Protein AF-A0A7V8YMU7-F1 (afdb_monomer)

Sequence (114 aa):
MGRRVEELTVSSEPAGTVHLAQHERFDDVDSSSGILPGEVWGTVDGVDDSSDPVVAVALNGTIAATTRIAGRTDGVQLTALPPERLWHDGRNDVVVFLLRETAGGVELSPLSPT

Mean predicted aligned error: 4.19 Å

Nearest PDB structures (foldseek):
  7bk6-assembly1_AAA  TM=4.149E-01  e=3.238E-01  Pseudomonas [fluorescens] SBW25
  8cml-assembly1_E  TM=3.822E-01  e=3.238E-01  Homo sapiens
  3kls-assembly2_B  TM=3.649E-01  e=2.030E+00  Homo sapiens
  3kls-assembly1_A  TM=3.648E-01  e=1.920E+00  Homo sapiens
  8vui-assembly1_D  TM=3.994E-01  e=1.718E+00  Homo sapiens

Foldseek 3Di:
DFDFLVVAAEDPAAQWAWEWPPLVLQQADDVVVVDHPQK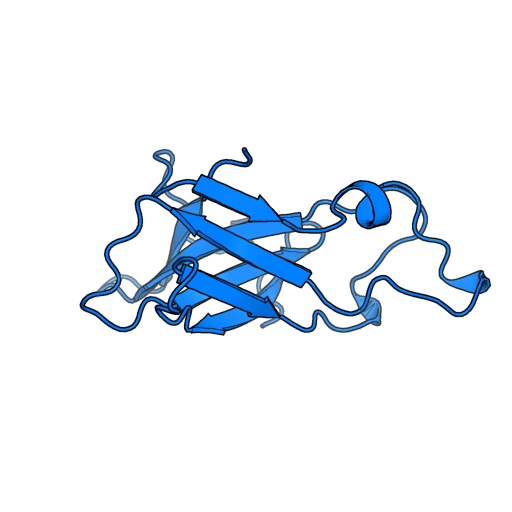TKTATPNHDPPPQWKKFKDKQRTRQFIDGFDQDPVHTMDMTGGDPVSRDGGHIDIWMWTWDQDPVGIYTHTHHYD

Radius of gyration: 13.87 Å; Cα contacts (8 Å, |Δi|>4): 268; chains: 1; bounding box: 34×26×37 Å

Structure (mmCIF, N/CA/C/O backbone):
data_AF-A0A7V8YMU7-F1
#
_entry.id   AF-A0A7V8YMU7-F1
#
loop_
_atom_site.group_PDB
_atom_site.id
_atom_site.type_symbol
_atom_site.label_atom_id
_atom_site.label_alt_id
_atom_site.label_comp_id
_atom_site.label_asym_id
_atom_site.label_entity_id
_atom_site.label_seq_id
_atom_site.pdbx_PDB_ins_code
_atom_site.Cartn_x
_atom_site.Cartn_y
_atom_site.Cartn_z
_atom_site.occupancy
_atom_site.B_iso_or_equiv
_atom_site.auth_seq_id
_atom_site.auth_comp_id
_atom_site.auth_asym_id
_atom_site.auth_atom_id
_atom_site.pdbx_PDB_model_num
ATOM 1 N N . MET A 1 1 ? 0.473 -13.050 2.673 1.00 73.44 1 MET A N 1
ATOM 2 C CA . MET A 1 1 ? 1.034 -12.576 1.386 1.00 73.44 1 MET A CA 1
ATOM 3 C C . MET A 1 1 ? 0.504 -13.426 0.244 1.00 73.44 1 MET A C 1
ATOM 5 O O . MET A 1 1 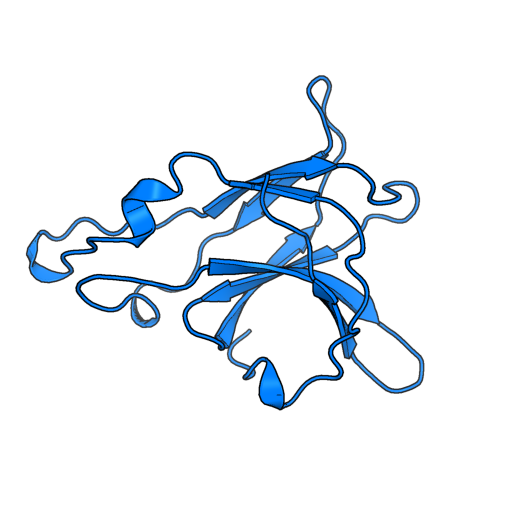? 0.224 -14.597 0.469 1.00 73.44 1 MET A O 1
ATOM 9 N N . GLY A 1 2 ? 0.377 -12.857 -0.954 1.00 83.88 2 GLY A N 1
ATOM 10 C CA . GLY A 1 2 ? -0.016 -13.564 -2.178 1.00 83.88 2 GLY A CA 1
ATOM 11 C C . GLY A 1 2 ? -1.520 -13.639 -2.458 1.00 83.88 2 GLY A C 1
ATOM 12 O O . GLY A 1 2 ? -1.894 -14.192 -3.484 1.00 83.88 2 GLY A O 1
ATOM 13 N N . ARG A 1 3 ? -2.369 -13.085 -1.582 1.00 89.94 3 ARG A N 1
ATOM 14 C CA . ARG A 1 3 ? -3.818 -12.957 -1.818 1.00 89.94 3 ARG A CA 1
ATOM 15 C C . ARG A 1 3 ? -4.104 -11.790 -2.756 1.00 89.94 3 ARG A C 1
ATOM 17 O O . ARG A 1 3 ? -3.410 -10.771 -2.677 1.00 89.94 3 ARG A O 1
ATOM 24 N N . ARG A 1 4 ? -5.121 -11.925 -3.607 1.00 94.88 4 ARG A N 1
ATOM 25 C CA . ARG A 1 4 ? -5.600 -10.809 -4.431 1.00 94.88 4 ARG A CA 1
ATOM 26 C C . ARG A 1 4 ? -6.398 -9.843 -3.561 1.00 94.88 4 ARG A C 1
ATOM 28 O O . ARG A 1 4 ? -7.110 -10.267 -2.656 1.00 94.88 4 ARG A O 1
ATOM 35 N N . VAL A 1 5 ? -6.283 -8.546 -3.835 1.00 94.38 5 VAL A N 1
ATOM 36 C CA . VAL A 1 5 ? -7.074 -7.516 -3.139 1.00 94.38 5 VAL A CA 1
ATOM 37 C C . VAL A 1 5 ? -8.574 -7.757 -3.345 1.00 94.38 5 VAL A C 1
ATOM 39 O O . VAL A 1 5 ? -9.342 -7.619 -2.403 1.00 94.38 5 VAL A O 1
ATOM 42 N N . GLU A 1 6 ? -8.981 -8.207 -4.534 1.00 94.88 6 GLU A N 1
ATOM 43 C CA . GLU A 1 6 ? -10.384 -8.493 -4.881 1.00 94.88 6 GLU A CA 1
ATOM 44 C C . GLU A 1 6 ? -11.006 -9.678 -4.114 1.00 94.88 6 GLU A C 1
ATOM 46 O O . GLU A 1 6 ? -12.224 -9.824 -4.080 1.00 94.88 6 GLU A O 1
ATOM 51 N N . GLU A 1 7 ? -10.184 -10.520 -3.479 1.00 93.06 7 GLU A N 1
ATOM 52 C CA . GLU A 1 7 ? -10.635 -11.631 -2.626 1.00 93.06 7 GLU A CA 1
ATOM 53 C C . GLU A 1 7 ? -10.887 -11.191 -1.172 1.00 93.06 7 GLU A C 1
ATOM 55 O O . GLU A 1 7 ? -11.256 -12.009 -0.326 1.00 93.06 7 GLU A O 1
ATOM 60 N N . LEU A 1 8 ? -10.617 -9.925 -0.849 1.00 94.12 8 LEU A N 1
ATOM 61 C CA . LEU A 1 8 ? -10.705 -9.363 0.494 1.00 94.12 8 LEU A CA 1
ATOM 62 C C . LEU A 1 8 ? -11.818 -8.318 0.562 1.00 94.12 8 LEU A C 1
ATOM 64 O O . LEU A 1 8 ? -12.168 -7.684 -0.432 1.00 94.12 8 LEU A O 1
ATOM 68 N N . THR A 1 9 ? -12.356 -8.104 1.761 1.00 95.88 9 THR A N 1
ATOM 69 C CA . THR A 1 9 ? -13.290 -7.001 1.997 1.00 95.88 9 THR A CA 1
ATOM 70 C C . THR A 1 9 ? -12.513 -5.691 1.958 1.00 95.88 9 THR A C 1
ATOM 72 O O . THR A 1 9 ? -11.620 -5.485 2.779 1.00 95.88 9 THR A O 1
ATOM 75 N N . VAL A 1 10 ? -12.851 -4.810 1.016 1.00 95.69 10 VAL A N 1
ATOM 76 C CA . VAL A 1 10 ? -12.233 -3.487 0.874 1.00 95.69 10 VAL A CA 1
ATOM 77 C C . VAL A 1 10 ? -13.255 -2.409 1.237 1.00 95.69 10 VAL A C 1
ATOM 79 O O . VAL A 1 10 ? -14.333 -2.354 0.646 1.00 95.69 10 VAL A O 1
ATOM 82 N N . SER A 1 11 ? -12.920 -1.560 2.208 1.00 93.94 11 SER A N 1
ATOM 83 C CA . SER A 1 11 ? -13.702 -0.370 2.558 1.00 93.94 11 SER A CA 1
ATOM 84 C C . SER A 1 11 ? -13.618 0.674 1.442 1.00 93.94 11 SER A C 1
ATOM 86 O O . SER A 1 11 ? -12.559 0.865 0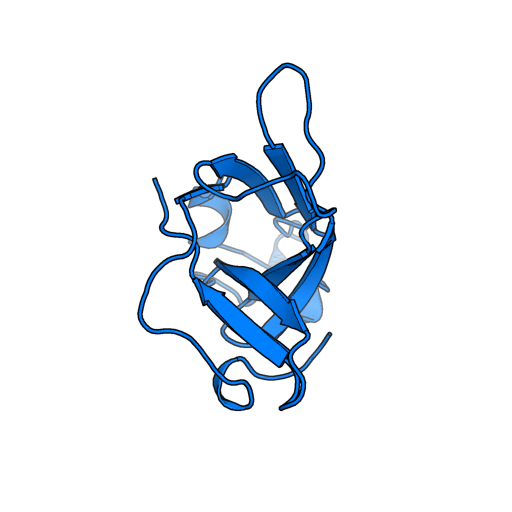.843 1.00 93.94 11 SER A O 1
ATOM 88 N N . SER A 1 12 ? -14.719 1.386 1.190 1.00 91.06 12 SER A N 1
ATOM 89 C CA . SER A 1 12 ? -14.734 2.543 0.286 1.00 91.06 12 SER A CA 1
ATOM 90 C C . SER A 1 12 ? -14.092 3.785 0.903 1.00 91.06 12 SER A C 1
ATOM 92 O O . SER A 1 12 ? -13.624 4.654 0.173 1.00 91.06 12 SER A O 1
ATOM 94 N N . GLU A 1 13 ? -14.075 3.871 2.234 1.00 92.06 13 GLU A N 1
ATOM 95 C CA . GLU A 1 13 ? -13.570 5.034 2.955 1.00 92.06 13 GLU A CA 1
ATOM 96 C C . GLU A 1 13 ? -12.078 4.874 3.262 1.00 92.06 13 GLU A C 1
ATOM 98 O O . GLU A 1 13 ? -11.679 3.840 3.824 1.00 92.06 13 GLU A O 1
ATOM 103 N N . PRO A 1 14 ? -11.248 5.881 2.936 1.00 93.56 14 PRO A N 1
ATOM 104 C CA . PRO A 1 14 ? -9.842 5.845 3.279 1.00 93.56 14 PRO A CA 1
ATOM 105 C C . PRO A 1 14 ? -9.641 5.960 4.791 1.00 93.56 14 PRO A C 1
ATOM 107 O O . PRO A 1 14 ? -10.280 6.765 5.466 1.00 93.56 14 PRO A O 1
ATOM 110 N N . ALA A 1 15 ? -8.716 5.167 5.326 1.00 93.56 15 ALA A N 1
ATOM 111 C CA . ALA A 1 15 ? -8.386 5.170 6.752 1.00 93.56 15 ALA A CA 1
ATOM 112 C C . ALA A 1 15 ? -7.359 6.243 7.147 1.00 93.56 15 ALA A C 1
ATOM 114 O O . ALA A 1 15 ? -7.073 6.398 8.329 1.00 93.56 15 ALA A O 1
ATOM 115 N N . GLY A 1 16 ? -6.787 6.944 6.170 1.00 93.69 16 GLY A N 1
ATOM 116 C CA . GLY A 1 16 ? -5.735 7.934 6.361 1.00 93.69 16 GLY A CA 1
ATOM 117 C C . GLY A 1 16 ? -5.051 8.260 5.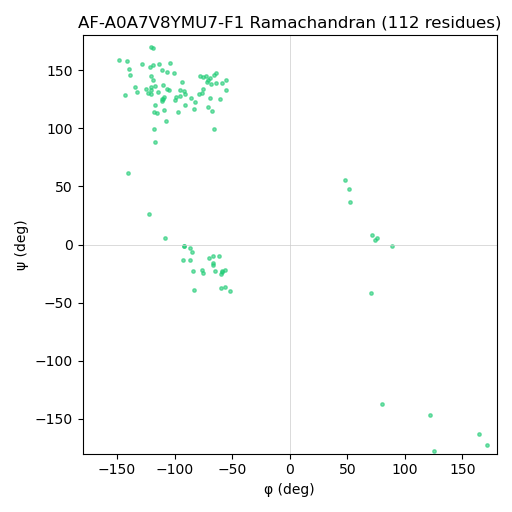040 1.00 93.69 16 GLY A C 1
ATOM 118 O O . GLY A 1 16 ? -5.569 7.940 3.962 1.00 93.69 16 GLY A O 1
ATOM 119 N N . THR A 1 17 ? -3.874 8.867 5.130 1.00 95.19 17 THR A N 1
ATOM 120 C CA . THR A 1 17 ? -3.028 9.194 3.982 1.00 95.19 17 THR A CA 1
ATOM 121 C C . THR A 1 17 ? -1.685 8.489 4.056 1.00 95.19 17 THR A C 1
ATOM 123 O O . THR A 1 17 ? -1.207 8.146 5.136 1.00 95.19 17 THR A O 1
ATOM 126 N N . VAL A 1 18 ? -1.071 8.268 2.899 1.00 95.38 18 VAL A N 1
ATOM 127 C CA . VAL A 1 18 ? 0.260 7.684 2.771 1.00 95.38 18 VAL A CA 1
ATOM 128 C C . VAL A 1 18 ? 1.099 8.507 1.805 1.00 95.38 18 VAL A C 1
ATOM 130 O O . VAL A 1 18 ? 0.678 8.791 0.687 1.00 95.38 18 VAL A O 1
ATOM 133 N N . HIS A 1 19 ? 2.314 8.837 2.226 1.00 95.44 19 HIS A N 1
ATOM 134 C CA . HIS A 1 19 ? 3.336 9.401 1.361 1.00 95.44 19 HIS A CA 1
ATOM 135 C C . HIS A 1 19 ? 4.401 8.338 1.105 1.00 95.44 19 HIS A C 1
ATOM 137 O O . HIS A 1 19 ? 5.189 8.014 1.995 1.00 95.44 19 HIS A O 1
ATOM 143 N N . LEU A 1 20 ? 4.416 7.775 -0.104 1.00 95.50 20 LEU A N 1
ATOM 144 C CA . LEU A 1 20 ? 5.448 6.826 -0.515 1.00 95.50 20 LEU A CA 1
ATOM 145 C C . LEU A 1 20 ? 6.657 7.577 -1.060 1.00 95.50 20 LEU A C 1
ATOM 147 O O . LEU A 1 20 ? 6.551 8.388 -1.984 1.00 95.50 20 LEU A O 1
ATOM 151 N N . ALA A 1 21 ? 7.819 7.273 -0.498 1.00 94.38 21 ALA A N 1
ATOM 152 C CA . ALA A 1 21 ? 9.060 7.856 -0.952 1.00 94.38 21 ALA A CA 1
ATOM 153 C C . ALA A 1 21 ? 9.464 7.273 -2.310 1.00 94.38 21 ALA A C 1
ATOM 155 O O . ALA A 1 21 ? 9.364 6.068 -2.538 1.00 94.38 21 ALA A O 1
ATOM 156 N N . GLN A 1 22 ? 9.967 8.142 -3.189 1.00 92.25 22 GLN A N 1
ATOM 157 C CA . GLN A 1 22 ? 10.421 7.785 -4.537 1.00 92.25 22 GLN A CA 1
ATOM 158 C C . GLN A 1 22 ? 9.374 7.011 -5.362 1.00 92.25 22 GLN A C 1
ATOM 160 O O . GLN A 1 22 ? 9.725 6.089 -6.104 1.00 92.25 22 GLN A O 1
ATOM 165 N N . HIS A 1 23 ? 8.084 7.338 -5.215 1.00 92.62 23 HIS A N 1
ATOM 166 C CA . HIS A 1 23 ? 6.997 6.613 -5.880 1.00 92.62 23 HIS A CA 1
ATOM 167 C C . HIS A 1 23 ? 7.109 6.625 -7.413 1.00 92.62 23 HIS A C 1
ATOM 169 O O . HIS A 1 23 ? 6.660 5.688 -8.067 1.00 92.62 23 HIS A O 1
ATOM 175 N N . GLU A 1 24 ? 7.778 7.627 -7.988 1.00 92.88 24 GLU A N 1
ATOM 176 C CA . GLU A 1 24 ? 8.078 7.720 -9.418 1.00 92.88 24 GLU A CA 1
ATOM 177 C C . GLU A 1 24 ? 8.901 6.531 -9.943 1.00 92.88 24 GLU A C 1
ATOM 179 O O . GLU A 1 24 ? 8.847 6.201 -11.126 1.00 92.88 24 GLU A O 1
ATOM 184 N N . ARG A 1 25 ? 9.638 5.830 -9.069 1.00 92.38 25 ARG A N 1
ATOM 185 C CA . ARG A 1 25 ? 10.409 4.633 -9.442 1.00 92.38 25 ARG A CA 1
ATOM 186 C C . ARG A 1 25 ? 9.527 3.429 -9.768 1.00 92.38 25 ARG A C 1
ATOM 188 O O . ARG A 1 25 ? 10.042 2.432 -10.268 1.00 92.38 25 ARG A O 1
ATOM 195 N N . PHE A 1 26 ? 8.231 3.489 -9.468 1.00 94.38 26 PHE A N 1
ATOM 196 C CA . PHE A 1 26 ? 7.285 2.417 -9.769 1.00 94.38 26 PHE A CA 1
ATOM 197 C C . PHE A 1 26 ? 6.699 2.528 -11.185 1.00 94.38 26 PHE A C 1
ATOM 199 O O . PHE A 1 26 ? 6.114 1.559 -11.666 1.00 94.38 26 PHE A O 1
ATOM 206 N N . ASP A 1 27 ? 6.868 3.668 -11.865 1.00 94.62 27 ASP A N 1
ATOM 207 C CA . ASP A 1 27 ? 6.239 3.937 -13.164 1.00 94.62 27 ASP A CA 1
ATOM 208 C C . ASP A 1 27 ? 7.010 3.371 -14.371 1.00 94.62 27 ASP A C 1
ATOM 210 O O . ASP A 1 27 ? 6.402 3.138 -15.417 1.00 94.62 27 ASP A O 1
ATOM 214 N N . ASP A 1 28 ? 8.318 3.136 -14.234 1.00 93.88 28 ASP A N 1
ATOM 215 C CA . ASP A 1 28 ? 9.198 2.688 -15.324 1.00 93.88 28 ASP A CA 1
ATOM 216 C C . ASP A 1 28 ? 10.217 1.647 -14.833 1.00 93.88 28 ASP A C 1
ATOM 218 O O . ASP A 1 28 ? 11.429 1.865 -14.804 1.00 93.88 28 ASP A O 1
ATOM 222 N N . VAL A 1 29 ? 9.708 0.514 -14.348 1.00 94.56 29 VAL A N 1
ATOM 223 C CA . VAL A 1 29 ? 10.552 -0.592 -13.886 1.00 94.56 29 VAL A CA 1
ATOM 224 C C . VAL A 1 29 ? 11.117 -1.347 -15.088 1.00 94.56 29 VAL A C 1
ATOM 226 O O . VAL A 1 29 ? 10.373 -1.765 -15.966 1.00 94.56 29 VAL A O 1
ATOM 229 N N . ASP A 1 30 ? 12.428 -1.578 -15.106 1.00 91.38 30 ASP A N 1
ATOM 230 C CA . ASP A 1 30 ? 13.097 -2.422 -16.100 1.00 91.38 30 ASP A CA 1
ATOM 231 C C . ASP A 1 30 ? 13.753 -3.612 -15.394 1.00 91.38 30 ASP A C 1
ATOM 233 O O . ASP A 1 30 ? 14.846 -3.498 -14.832 1.00 91.38 30 ASP A O 1
ATOM 237 N N . SER A 1 31 ? 13.097 -4.773 -15.424 1.00 85.69 31 SER A N 1
ATOM 238 C CA . SER A 1 31 ? 13.629 -5.996 -14.818 1.00 85.69 31 SER A CA 1
ATOM 239 C C . SER A 1 31 ? 14.906 -6.502 -15.501 1.00 85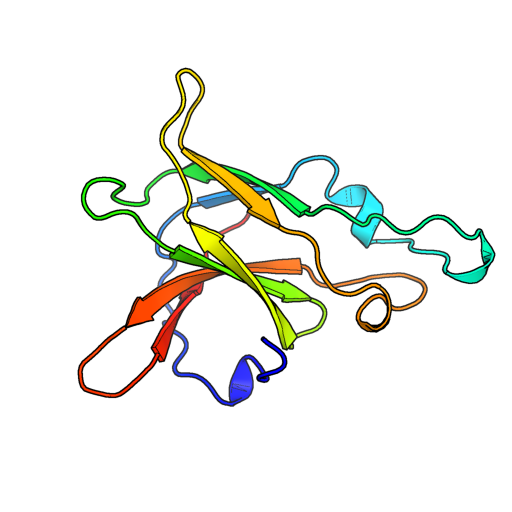.69 31 SER A C 1
ATOM 241 O O . SER A 1 31 ? 15.710 -7.188 -14.863 1.00 85.69 31 SER A O 1
ATOM 243 N N . SER A 1 32 ? 15.152 -6.128 -16.763 1.00 87.56 32 SER A N 1
ATOM 244 C CA . SER A 1 32 ? 16.360 -6.506 -17.505 1.00 87.56 32 SER A CA 1
ATOM 245 C C . SER A 1 32 ? 17.599 -5.713 -17.078 1.00 87.56 32 SER A C 1
ATOM 247 O O . SER A 1 32 ? 18.721 -6.203 -17.222 1.00 87.56 32 SER A O 1
ATOM 249 N N . SER A 1 33 ? 17.406 -4.537 -16.469 1.00 86.38 33 SER A N 1
ATOM 250 C CA . SER A 1 33 ? 18.482 -3.726 -15.884 1.00 86.38 33 SER A CA 1
ATOM 251 C C . SER A 1 33 ? 19.141 -4.381 -14.661 1.00 86.38 33 SER A C 1
ATOM 253 O O . SER A 1 33 ? 20.238 -3.988 -14.257 1.00 86.38 33 SER A O 1
ATOM 255 N N . GLY A 1 34 ? 18.475 -5.374 -14.056 1.00 80.38 34 GLY A N 1
ATOM 256 C CA . GLY A 1 34 ? 18.898 -6.017 -12.812 1.00 80.38 34 GLY A CA 1
ATOM 257 C C . GLY A 1 34 ? 18.644 -5.179 -11.554 1.00 80.38 34 GLY A C 1
ATOM 258 O O . GLY A 1 34 ? 19.060 -5.583 -10.469 1.00 80.38 34 GLY A O 1
ATOM 259 N N . ILE A 1 35 ? 17.975 -4.026 -11.676 1.00 82.38 35 ILE A N 1
ATOM 260 C CA . ILE A 1 35 ? 17.640 -3.134 -10.563 1.00 82.38 35 ILE A CA 1
ATOM 261 C C . ILE A 1 35 ? 16.118 -3.033 -10.455 1.00 82.38 35 ILE A C 1
ATOM 263 O O . ILE A 1 35 ? 15.456 -2.456 -11.311 1.00 82.38 35 ILE A O 1
ATOM 267 N N . LEU A 1 36 ? 15.568 -3.549 -9.359 1.00 88.25 36 LEU A N 1
ATOM 268 C CA . LEU A 1 36 ? 14.163 -3.366 -8.991 1.00 88.25 36 LEU A CA 1
ATOM 269 C C . LEU A 1 36 ? 14.049 -2.338 -7.855 1.00 88.25 36 LEU A C 1
ATOM 271 O O . LEU A 1 36 ? 15.009 -2.175 -7.095 1.00 88.25 36 LEU A O 1
ATOM 275 N N . PRO A 1 37 ? 12.897 -1.658 -7.686 1.00 87.31 37 PRO A N 1
ATOM 276 C CA . PRO A 1 37 ? 12.702 -0.735 -6.568 1.00 87.31 37 PRO A CA 1
ATOM 277 C C . PRO A 1 37 ? 12.934 -1.408 -5.209 1.00 87.31 37 PRO A C 1
ATOM 279 O O . PRO A 1 37 ? 13.550 -0.799 -4.339 1.00 87.31 37 PRO A O 1
ATOM 282 N N . GLY A 1 38 ? 12.532 -2.682 -5.071 1.00 83.81 38 GLY A N 1
ATOM 283 C CA . GLY A 1 38 ? 12.906 -3.605 -3.986 1.00 83.81 38 GLY A CA 1
ATOM 284 C C . GLY A 1 38 ? 12.297 -3.295 -2.614 1.00 83.81 38 GLY A C 1
ATOM 285 O O . GLY A 1 38 ? 11.822 -4.199 -1.932 1.00 83.81 38 GLY A O 1
ATOM 286 N N . GLU A 1 39 ? 12.252 -2.022 -2.240 1.00 92.56 39 GLU A N 1
ATOM 287 C CA . GLU A 1 39 ? 11.740 -1.498 -0.982 1.00 92.56 39 GLU A CA 1
ATOM 288 C C . GLU A 1 39 ? 10.628 -0.479 -1.245 1.00 92.56 39 GLU A C 1
ATOM 290 O O . GLU A 1 39 ? 10.779 0.448 -2.038 1.00 92.56 39 GLU A O 1
ATOM 295 N N . VAL A 1 40 ? 9.504 -0.655 -0.554 1.00 95.06 40 VAL A N 1
ATOM 296 C CA . VAL A 1 40 ? 8.412 0.317 -0.483 1.00 95.06 40 VAL A CA 1
ATOM 297 C C . VAL A 1 40 ? 8.428 0.898 0.919 1.00 95.06 40 VAL A C 1
ATOM 299 O O . VAL A 1 40 ? 8.212 0.178 1.895 1.00 95.06 40 VAL A O 1
ATOM 302 N N . TRP A 1 41 ? 8.687 2.194 1.028 1.00 95.06 41 TRP A N 1
ATOM 303 C CA . TRP A 1 41 ? 8.763 2.883 2.308 1.00 95.06 41 TRP A CA 1
ATOM 304 C C . TRP A 1 41 ? 8.135 4.268 2.223 1.00 95.06 41 TRP A C 1
ATOM 306 O O . TRP A 1 41 ? 7.972 4.835 1.140 1.00 95.06 41 TRP A O 1
ATOM 316 N N . GLY A 1 42 ? 7.741 4.797 3.374 1.00 94.25 42 GLY A N 1
ATOM 317 C CA . GLY A 1 42 ? 7.028 6.062 3.427 1.00 94.25 42 GLY A CA 1
ATOM 318 C C . GLY A 1 42 ? 6.488 6.394 4.807 1.00 94.25 42 GLY A C 1
ATOM 319 O O . GLY A 1 42 ? 6.754 5.687 5.785 1.00 94.25 42 GLY A O 1
ATOM 320 N N . THR A 1 43 ? 5.704 7.463 4.862 1.00 94.06 43 THR A N 1
ATOM 321 C CA . THR A 1 43 ? 5.000 7.912 6.066 1.00 94.06 43 THR A CA 1
ATOM 322 C C . THR A 1 43 ? 3.497 7.722 5.919 1.00 94.06 43 THR A C 1
ATOM 324 O O . THR A 1 43 ? 2.950 7.758 4.816 1.00 94.06 43 THR A O 1
ATOM 327 N N . VAL A 1 44 ? 2.832 7.494 7.045 1.00 93.00 44 VAL A N 1
ATOM 328 C CA . VAL A 1 44 ? 1.383 7.354 7.167 1.00 93.00 44 VAL A CA 1
ATOM 329 C C . VAL A 1 44 ? 0.879 8.424 8.120 1.00 93.00 44 VAL A C 1
ATOM 331 O O . VAL A 1 44 ? 1.440 8.601 9.198 1.00 93.00 44 VAL A O 1
ATOM 334 N N . ASP A 1 45 ? -0.212 9.085 7.749 1.00 91.56 45 ASP A N 1
ATOM 335 C CA . ASP A 1 45 ? -0.876 10.089 8.578 1.00 91.56 45 ASP A CA 1
ATOM 336 C C . ASP A 1 45 ? -2.372 9.776 8.713 1.00 91.56 45 ASP A C 1
ATOM 338 O O . ASP A 1 45 ? -2.975 9.102 7.873 1.00 91.56 45 ASP A O 1
ATOM 342 N N . GLY A 1 46 ? -2.991 10.265 9.790 1.00 88.56 46 GLY A N 1
ATOM 343 C CA . GLY A 1 46 ? -4.428 10.091 10.040 1.00 88.56 46 GLY A CA 1
ATOM 344 C C . GLY A 1 46 ? -4.850 8.684 10.482 1.00 88.56 46 GLY A C 1
ATOM 345 O O . GLY A 1 46 ? -6.040 8.449 10.667 1.00 88.56 46 GLY A O 1
ATOM 346 N N . VAL A 1 47 ? -3.895 7.772 10.688 1.00 87.56 47 VAL A N 1
ATOM 347 C CA . VAL A 1 47 ? -4.130 6.442 11.262 1.00 87.56 47 VAL A CA 1
ATOM 348 C C . VAL A 1 47 ? -3.861 6.480 12.764 1.00 87.56 47 VAL A C 1
ATOM 350 O O . VAL A 1 47 ? -2.835 6.994 13.199 1.00 87.56 47 VAL A O 1
ATOM 353 N N . ASP A 1 48 ? -4.777 5.912 13.547 1.00 80.38 48 ASP A N 1
ATOM 354 C CA . ASP A 1 48 ? -4.594 5.710 14.987 1.00 80.38 48 ASP A CA 1
ATOM 355 C C . ASP A 1 48 ? -3.492 4.665 15.239 1.00 80.38 48 ASP A C 1
ATOM 357 O O . ASP A 1 48 ? -3.634 3.499 14.861 1.00 80.38 48 ASP A O 1
ATOM 361 N N . ASP A 1 49 ? -2.384 5.093 15.849 1.00 72.00 49 ASP A N 1
ATOM 362 C CA . ASP A 1 49 ? -1.212 4.269 16.150 1.00 72.00 49 ASP A CA 1
ATOM 363 C C . ASP A 1 49 ? -1.253 3.614 17.538 1.00 72.00 49 ASP A C 1
ATOM 365 O O . ASP A 1 49 ? -0.383 2.805 17.864 1.00 72.00 49 ASP A O 1
ATOM 369 N N . SER A 1 50 ? -2.298 3.872 18.331 1.00 71.44 50 SER A N 1
ATOM 370 C CA . SER A 1 50 ? -2.428 3.359 19.701 1.00 71.44 50 SER A CA 1
ATOM 371 C C . SER A 1 50 ? -2.600 1.836 19.797 1.00 71.44 50 SER A C 1
ATOM 373 O O . SER A 1 50 ? -2.520 1.274 20.892 1.00 71.44 50 SER A O 1
ATOM 375 N N . SER A 1 51 ? -2.817 1.154 18.667 1.00 77.19 51 SER A N 1
ATOM 376 C CA . SER A 1 51 ? -3.119 -0.279 18.594 1.00 77.19 51 SER A CA 1
ATOM 377 C C . SER A 1 51 ? -2.135 -1.102 17.749 1.00 77.19 51 SER A C 1
ATOM 379 O O . SER A 1 51 ? -2.543 -2.123 17.195 1.00 77.19 51 SER A O 1
ATOM 381 N N . ASP A 1 52 ? -0.881 -0.665 17.592 1.00 83.50 52 ASP A N 1
ATOM 382 C CA . ASP A 1 52 ? 0.124 -1.311 16.722 1.00 83.50 52 ASP A CA 1
ATOM 383 C C . ASP A 1 52 ? -0.417 -1.643 15.307 1.00 83.50 52 ASP A C 1
ATOM 385 O O . ASP A 1 52 ? -0.402 -2.809 14.883 1.00 83.50 52 ASP A O 1
ATOM 389 N N . PRO A 1 53 ? -0.946 -0.647 14.568 1.00 90.31 53 PRO A N 1
ATOM 390 C CA . PRO A 1 53 ? -1.591 -0.879 13.280 1.00 90.31 53 PRO A CA 1
ATOM 391 C C . PRO A 1 53 ? -0.694 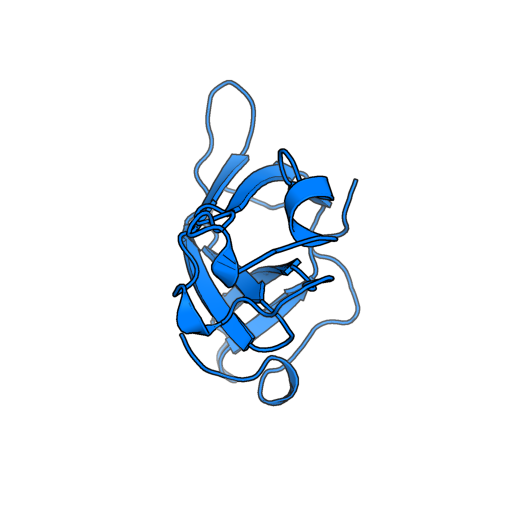-1.619 12.280 1.00 90.31 53 PRO A C 1
ATOM 393 O O . PRO A 1 53 ? 0.513 -1.389 12.160 1.00 90.31 53 PRO A O 1
ATOM 396 N N . VAL A 1 54 ? -1.321 -2.513 11.516 1.00 94.50 54 VAL A N 1
ATOM 397 C CA . VAL A 1 54 ? -0.692 -3.252 10.419 1.00 94.50 54 VAL A CA 1
ATOM 398 C C . VAL A 1 54 ? -1.168 -2.659 9.105 1.00 94.50 54 VAL A C 1
ATOM 400 O O . VAL A 1 54 ? -2.364 -2.468 8.900 1.00 94.50 54 VAL A O 1
ATOM 403 N N . VAL A 1 55 ? -0.241 -2.413 8.188 1.00 95.88 55 VAL A N 1
ATOM 404 C CA . VAL A 1 55 ? -0.558 -2.069 6.804 1.00 95.88 55 VAL A CA 1
ATOM 405 C C . VAL A 1 55 ? -0.254 -3.234 5.880 1.00 95.88 55 VAL A C 1
ATOM 407 O O . VAL A 1 55 ? 0.673 -4.014 6.111 1.00 95.88 55 VAL A O 1
ATOM 410 N N . ALA A 1 56 ? -1.034 -3.342 4.813 1.00 97.25 56 ALA A N 1
ATOM 411 C CA . ALA A 1 56 ? -0.797 -4.245 3.704 1.00 97.25 56 ALA A CA 1
ATOM 412 C C . ALA A 1 56 ? -0.380 -3.437 2.474 1.00 97.25 56 ALA A C 1
ATOM 414 O O . ALA A 1 56 ? -1.077 -2.509 2.072 1.00 97.25 56 ALA A O 1
ATOM 415 N N . VAL A 1 57 ? 0.748 -3.808 1.873 1.00 97.44 57 VAL A N 1
ATOM 416 C CA . VAL A 1 57 ? 1.225 -3.240 0.612 1.00 97.44 57 VAL A CA 1
ATOM 417 C C . VAL A 1 57 ? 0.799 -4.174 -0.509 1.00 97.44 57 VAL A C 1
ATOM 419 O O . VAL A 1 57 ? 1.240 -5.329 -0.581 1.00 97.44 57 VAL A O 1
ATOM 422 N N . ALA A 1 58 ? -0.081 -3.678 -1.369 1.00 97.69 58 ALA A N 1
ATOM 423 C CA . ALA A 1 58 ? -0.468 -4.336 -2.597 1.00 97.69 58 ALA A CA 1
ATOM 424 C C . ALA A 1 58 ? 0.419 -3.860 -3.746 1.00 97.69 58 ALA A C 1
ATOM 426 O O . ALA A 1 58 ? 0.597 -2.661 -3.937 1.00 97.69 58 ALA A O 1
ATOM 427 N N . LEU A 1 59 ? 0.936 -4.812 -4.515 1.00 97.00 59 LEU A N 1
ATOM 428 C CA . LEU A 1 59 ? 1.642 -4.577 -5.766 1.00 97.00 59 LEU A CA 1
ATOM 429 C C . LEU A 1 59 ? 0.836 -5.247 -6.878 1.00 97.00 59 LEU A C 1
ATOM 431 O O . LEU A 1 59 ? 0.576 -6.454 -6.808 1.00 97.00 59 LEU A O 1
ATOM 435 N N . ASN A 1 60 ? 0.389 -4.464 -7.861 1.00 96.44 60 ASN A N 1
ATOM 436 C CA . ASN A 1 60 ? -0.399 -4.937 -9.003 1.00 96.44 60 ASN A CA 1
ATOM 437 C C . ASN A 1 60 ? -1.620 -5.779 -8.562 1.00 96.44 60 ASN A C 1
ATOM 439 O O . ASN A 1 60 ? -1.842 -6.911 -9.009 1.00 96.44 60 ASN A O 1
ATOM 443 N N . GLY A 1 61 ? -2.370 -5.257 -7.582 1.00 96.50 61 GLY A N 1
ATOM 444 C CA . GLY A 1 61 ? -3.567 -5.895 -7.018 1.00 96.50 61 GLY A CA 1
ATOM 445 C C . GLY A 1 61 ? -3.313 -7.132 -6.142 1.00 96.50 61 GLY A C 1
ATOM 446 O O . GLY A 1 61 ? -4.262 -7.820 -5.764 1.00 96.50 61 GLY A O 1
ATOM 447 N N . THR A 1 62 ? -2.058 -7.445 -5.807 1.00 97.19 62 THR A N 1
ATOM 448 C CA . THR A 1 62 ? -1.691 -8.588 -4.952 1.00 97.19 62 THR A CA 1
ATOM 449 C C . THR A 1 62 ? -1.073 -8.102 -3.653 1.00 97.19 62 THR A C 1
ATOM 451 O O . THR A 1 62 ? -0.123 -7.330 -3.695 1.00 97.19 62 THR A O 1
ATOM 454 N N . ILE A 1 63 ? -1.530 -8.602 -2.500 1.00 97.25 63 ILE A N 1
ATOM 455 C CA . ILE A 1 63 ? -0.901 -8.296 -1.206 1.00 97.25 63 ILE A CA 1
ATOM 456 C C . ILE A 1 63 ? 0.508 -8.891 -1.173 1.00 97.25 63 ILE A C 1
ATOM 458 O O . ILE A 1 63 ? 0.694 -10.090 -0.931 1.00 97.25 63 ILE A O 1
ATOM 462 N N . ALA A 1 64 ? 1.499 -8.047 -1.434 1.00 96.19 64 ALA A N 1
ATOM 463 C CA . ALA A 1 64 ? 2.894 -8.423 -1.575 1.00 96.19 64 ALA A CA 1
ATOM 464 C C . ALA A 1 64 ? 3.582 -8.537 -0.215 1.00 96.19 64 ALA A C 1
ATOM 466 O O . ALA A 1 64 ? 4.359 -9.465 0.009 1.00 96.19 64 ALA A O 1
ATOM 467 N N . ALA A 1 65 ? 3.247 -7.623 0.695 1.00 95.75 65 ALA A N 1
ATOM 468 C CA . ALA A 1 65 ? 3.814 -7.539 2.029 1.00 95.75 65 ALA A CA 1
ATOM 469 C C . ALA A 1 65 ? 2.785 -6.987 3.030 1.00 95.75 65 ALA A C 1
ATOM 471 O O . ALA A 1 65 ? 1.831 -6.306 2.661 1.00 95.75 65 ALA A O 1
ATOM 472 N N . THR A 1 66 ? 3.000 -7.266 4.310 1.00 95.44 66 THR A N 1
ATOM 473 C CA . THR A 1 66 ? 2.291 -6.670 5.444 1.00 95.44 66 THR A CA 1
ATOM 474 C C . THR A 1 66 ? 3.333 -6.291 6.477 1.00 95.44 66 THR A C 1
ATOM 476 O O . THR A 1 66 ? 4.222 -7.096 6.760 1.00 95.44 66 THR A O 1
ATOM 479 N N . THR A 1 67 ? 3.223 -5.104 7.052 1.00 94.06 67 THR A N 1
ATOM 480 C CA . THR A 1 67 ? 4.145 -4.627 8.082 1.00 94.06 67 THR A CA 1
ATOM 481 C C . THR A 1 67 ? 3.377 -3.890 9.161 1.00 94.06 67 THR A C 1
ATOM 483 O O . THR A 1 67 ? 2.339 -3.293 8.889 1.00 94.06 67 THR A O 1
ATOM 486 N N . ARG A 1 68 ? 3.897 -3.908 10.387 1.00 92.50 68 ARG A N 1
ATOM 487 C CA . ARG A 1 68 ? 3.467 -2.936 11.392 1.00 92.50 68 ARG A CA 1
ATOM 488 C C . ARG A 1 68 ? 4.010 -1.573 11.002 1.00 92.50 68 ARG A C 1
ATOM 490 O O . ARG A 1 68 ? 5.144 -1.485 10.523 1.00 92.50 68 ARG A O 1
ATOM 497 N N . ILE A 1 69 ? 3.204 -0.546 11.208 1.00 89.12 69 ILE A N 1
ATOM 498 C CA . ILE A 1 69 ? 3.688 0.828 11.179 1.00 89.12 69 ILE A CA 1
ATOM 499 C C . ILE A 1 69 ? 4.030 1.232 12.609 1.00 89.12 69 ILE A C 1
ATOM 501 O O . ILE A 1 69 ? 3.353 0.831 13.553 1.00 89.12 69 ILE A O 1
ATOM 505 N N . ALA A 1 70 ? 5.133 1.950 12.775 1.00 77.81 70 ALA A N 1
ATOM 506 C CA . ALA A 1 70 ? 5.631 2.334 14.087 1.00 77.81 70 ALA A CA 1
ATOM 507 C C . ALA A 1 70 ? 5.792 3.848 14.143 1.00 77.81 70 ALA A C 1
ATOM 509 O O . ALA A 1 70 ? 6.367 4.446 13.228 1.00 77.81 70 ALA A O 1
ATOM 510 N N . GLY A 1 71 ? 5.308 4.449 15.230 1.00 71.38 71 GLY A N 1
ATOM 511 C CA . GLY A 1 71 ? 5.545 5.854 15.525 1.00 71.38 71 GLY A CA 1
ATOM 512 C C . GLY A 1 71 ? 7.042 6.123 15.671 1.00 71.38 71 GLY A C 1
ATOM 513 O O . G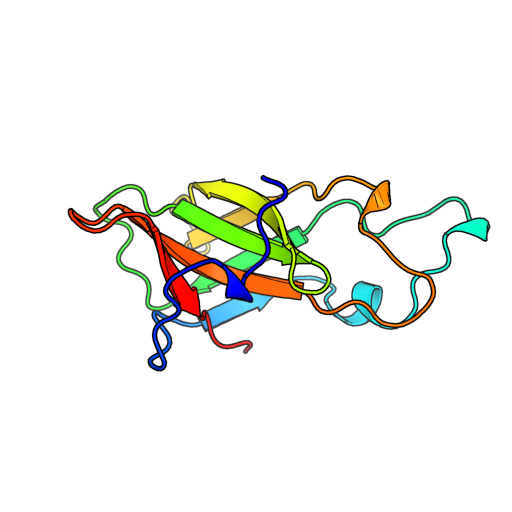LY A 1 71 ? 7.737 5.475 16.459 1.00 71.38 71 GLY A O 1
ATOM 514 N N . ARG A 1 72 ? 7.549 7.079 14.895 1.00 65.94 72 ARG A N 1
ATOM 515 C CA . ARG A 1 72 ? 8.885 7.657 15.036 1.00 65.94 72 ARG A CA 1
ATOM 516 C C . ARG A 1 72 ? 8.777 9.159 15.271 1.00 65.94 72 ARG A C 1
ATOM 518 O O . ARG A 1 72 ? 7.710 9.754 15.148 1.00 65.94 72 ARG A O 1
ATOM 525 N N . THR A 1 73 ? 9.899 9.777 15.630 1.00 59.78 73 THR A N 1
ATOM 526 C CA . THR A 1 73 ? 10.003 11.215 15.928 1.00 59.78 73 THR A CA 1
ATOM 527 C C . THR A 1 73 ? 9.518 12.112 14.777 1.00 59.78 73 THR A C 1
ATOM 529 O O . THR A 1 73 ? 9.172 13.265 15.004 1.00 59.78 73 THR A O 1
ATOM 532 N N . ASP A 1 74 ? 9.506 11.586 13.554 1.00 63.84 74 ASP A N 1
ATOM 533 C CA . ASP A 1 74 ? 9.155 12.230 12.289 1.00 63.84 74 ASP A CA 1
ATOM 534 C C . ASP A 1 74 ? 7.809 11.766 11.696 1.00 63.84 74 ASP A C 1
ATOM 536 O O . ASP A 1 74 ? 7.461 12.181 10.594 1.00 63.84 74 ASP A O 1
ATOM 540 N N . GLY A 1 75 ? 7.043 10.939 12.417 1.00 68.94 75 GLY A N 1
ATOM 541 C CA . GLY A 1 75 ? 5.744 10.419 11.979 1.00 68.94 75 GLY A CA 1
ATOM 542 C C . GLY A 1 75 ? 5.662 8.895 12.025 1.00 68.94 75 GLY A C 1
ATOM 543 O O . GLY A 1 75 ? 6.589 8.205 12.457 1.00 68.94 75 GLY A O 1
ATOM 544 N N . VAL A 1 76 ? 4.527 8.346 11.598 1.00 84.06 76 VAL A N 1
ATOM 545 C CA . VAL A 1 76 ? 4.317 6.897 11.550 1.00 84.06 76 VAL A CA 1
ATOM 546 C C . VAL A 1 76 ? 4.917 6.360 10.251 1.00 84.06 76 VAL A C 1
ATOM 548 O O . VAL A 1 76 ? 4.486 6.732 9.164 1.00 84.06 76 VAL A O 1
ATOM 551 N N . GLN A 1 77 ? 5.936 5.504 10.347 1.00 88.94 77 GLN A N 1
ATOM 552 C CA . GLN A 1 77 ? 6.657 4.995 9.174 1.00 88.94 77 GLN A CA 1
ATOM 553 C C . GLN A 1 77 ? 6.207 3.586 8.784 1.00 88.94 77 GLN A C 1
ATOM 555 O O . GLN A 1 77 ?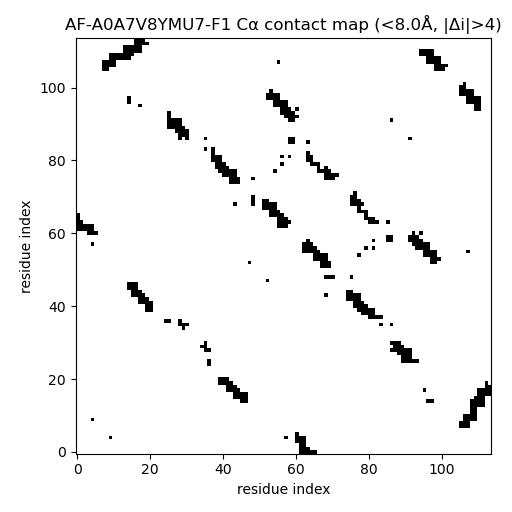 5.907 2.753 9.644 1.00 88.94 77 GLN A O 1
ATOM 560 N N . LEU A 1 78 ? 6.246 3.304 7.480 1.00 92.88 78 LEU A N 1
ATOM 561 C CA . LEU A 1 78 ? 6.101 1.962 6.923 1.00 92.88 78 LEU A CA 1
ATOM 562 C C . LEU A 1 78 ? 7.340 1.580 6.110 1.00 92.88 78 LEU A C 1
ATOM 564 O O . LEU A 1 78 ? 7.913 2.410 5.404 1.00 92.88 78 LEU A O 1
ATOM 568 N N . THR A 1 79 ? 7.698 0.299 6.159 1.00 94.06 79 THR A N 1
ATOM 569 C CA . THR A 1 79 ? 8.720 -0.299 5.295 1.00 94.06 79 THR A CA 1
ATOM 570 C C . THR A 1 79 ? 8.292 -1.709 4.919 1.00 94.06 79 THR A C 1
ATOM 572 O O . THR A 1 79 ? 7.960 -2.521 5.781 1.00 94.06 79 THR A O 1
ATOM 575 N N . ALA A 1 80 ? 8.306 -2.013 3.629 1.00 94.69 80 ALA A N 1
ATOM 576 C CA . ALA A 1 80 ? 7.926 -3.303 3.088 1.00 94.69 80 ALA A CA 1
ATOM 577 C C . ALA A 1 80 ? 8.881 -3.721 1.967 1.00 94.69 80 ALA A C 1
ATOM 579 O O . ALA A 1 80 ? 9.339 -2.893 1.186 1.00 94.69 80 ALA A O 1
ATOM 580 N N . LEU A 1 81 ? 9.128 -5.027 1.861 1.00 94.56 81 LEU A N 1
ATOM 581 C CA . LEU A 1 81 ? 9.940 -5.633 0.803 1.00 94.56 81 LEU A CA 1
ATOM 582 C C . LEU A 1 81 ? 9.055 -6.573 -0.034 1.00 94.56 81 LEU A C 1
ATOM 584 O O . LEU A 1 81 ? 8.919 -7.753 0.310 1.00 94.56 81 LEU A O 1
ATOM 588 N N . PRO A 1 82 ? 8.381 -6.070 -1.087 1.00 93.31 82 PRO A N 1
ATOM 589 C CA . PRO A 1 82 ? 7.636 -6.909 -2.019 1.00 93.31 82 PRO A CA 1
ATOM 590 C C . PRO A 1 82 ? 8.547 -7.956 -2.684 1.00 93.31 82 PRO A C 1
ATOM 592 O O . PRO A 1 82 ? 9.655 -7.619 -3.101 1.00 93.31 82 PRO A O 1
ATOM 595 N N . PRO A 1 83 ? 8.092 -9.211 -2.857 1.00 92.56 83 PRO A N 1
ATOM 596 C CA . PRO A 1 83 ? 8.824 -10.202 -3.638 1.00 92.56 83 PRO A CA 1
ATOM 597 C C . PRO A 1 83 ? 9.131 -9.711 -5.057 1.00 92.56 83 PRO A C 1
ATOM 599 O O . PRO A 1 83 ? 8.223 -9.272 -5.761 1.00 92.56 83 PRO A O 1
ATOM 602 N N . GLU A 1 84 ? 10.375 -9.884 -5.511 1.00 90.75 84 GLU A N 1
ATOM 603 C CA . GLU A 1 84 ? 10.853 -9.408 -6.821 1.00 90.75 84 GLU A CA 1
ATOM 604 C C . GLU A 1 84 ? 9.958 -9.842 -7.994 1.00 90.75 84 GLU A C 1
ATOM 606 O O . GLU A 1 84 ? 9.622 -9.051 -8.867 1.00 90.75 84 GLU A O 1
ATOM 611 N N . ARG A 1 85 ? 9.474 -11.088 -7.956 1.00 91.38 85 ARG A N 1
ATOM 612 C CA . ARG A 1 85 ? 8.585 -11.683 -8.970 1.00 91.38 85 ARG A CA 1
ATOM 613 C C . ARG A 1 85 ? 7.226 -10.987 -9.155 1.00 91.38 85 ARG A C 1
ATOM 615 O O . ARG A 1 85 ? 6.452 -11.421 -10.003 1.00 91.38 85 ARG A O 1
ATOM 622 N N . LEU A 1 86 ? 6.859 -10.053 -8.277 1.00 93.25 86 LEU A N 1
ATOM 623 C CA . LEU A 1 86 ? 5.603 -9.302 -8.373 1.00 93.25 86 LEU A CA 1
ATOM 624 C C . LEU A 1 86 ? 5.761 -7.981 -9.131 1.00 93.25 86 LEU A C 1
ATOM 626 O O . LEU A 1 86 ? 4.746 -7.398 -9.507 1.00 93.25 86 LEU A O 1
ATOM 630 N N . TRP A 1 87 ? 6.995 -7.533 -9.371 1.00 93.88 87 TRP A N 1
ATOM 631 C CA . TRP A 1 87 ? 7.260 -6.400 -10.248 1.00 93.88 87 TRP A CA 1
ATOM 632 C C . TRP A 1 87 ? 7.048 -6.800 -11.709 1.00 93.88 87 TRP A C 1
ATOM 634 O O . TRP A 1 87 ? 7.303 -7.938 -12.116 1.00 93.88 87 TRP A O 1
ATOM 644 N N . HIS A 1 88 ? 6.554 -5.855 -12.493 1.00 93.88 88 HIS A N 1
ATOM 645 C CA . HIS A 1 88 ? 6.373 -5.974 -13.934 1.00 93.88 88 HIS A CA 1
ATOM 646 C C . HIS A 1 88 ? 7.166 -4.879 -14.638 1.00 93.88 88 HIS A C 1
ATOM 648 O O . HIS A 1 88 ? 7.383 -3.820 -14.052 1.00 93.88 88 HIS A O 1
ATOM 654 N N . ASP A 1 89 ? 7.586 -5.128 -15.878 1.00 94.81 89 ASP A N 1
ATOM 655 C CA . ASP A 1 89 ? 8.234 -4.088 -16.676 1.00 94.81 89 ASP A CA 1
ATOM 656 C C . ASP A 1 89 ? 7.252 -2.940 -16.959 1.00 94.81 89 ASP A C 1
ATOM 658 O O . ASP A 1 89 ? 6.075 -3.166 -17.262 1.00 94.81 89 ASP A O 1
ATOM 662 N N . GLY A 1 90 ? 7.745 -1.708 -16.868 1.00 95.50 90 GLY A N 1
ATOM 663 C CA . GLY A 1 90 ? 6.959 -0.487 -16.958 1.00 95.50 90 GLY A CA 1
ATOM 664 C C . GLY A 1 90 ? 6.249 -0.142 -15.648 1.00 95.50 90 GLY A C 1
ATOM 665 O O . GLY A 1 90 ? 6.826 -0.213 -14.559 1.00 95.50 90 GLY A O 1
ATOM 666 N N . ARG A 1 91 ? 4.984 0.269 -15.765 1.00 96.56 91 ARG A N 1
ATOM 667 C CA . ARG A 1 91 ? 4.211 0.832 -14.655 1.00 96.56 91 ARG A CA 1
ATOM 668 C C . ARG A 1 91 ? 3.682 -0.240 -13.711 1.00 96.56 91 ARG A C 1
ATOM 670 O O . ARG A 1 91 ? 2.984 -1.161 -14.134 1.00 96.56 91 ARG A O 1
ATOM 677 N N . ASN A 1 92 ? 3.931 -0.041 -12.423 1.00 96.25 92 ASN A N 1
ATOM 678 C CA . ASN A 1 92 ? 3.435 -0.864 -11.332 1.00 96.25 92 ASN A CA 1
ATOM 679 C C . ASN A 1 92 ? 2.519 -0.051 -10.421 1.00 96.25 92 ASN A C 1
ATOM 681 O O . ASN A 1 92 ? 2.834 1.077 -10.047 1.00 96.25 92 ASN A O 1
ATOM 685 N N . ASP A 1 93 ? 1.397 -0.649 -10.036 1.00 96.19 93 ASP A N 1
ATOM 686 C CA . ASP A 1 93 ? 0.470 -0.042 -9.087 1.00 96.19 93 ASP A CA 1
ATOM 687 C C . ASP A 1 93 ? 0.824 -0.475 -7.663 1.00 96.19 93 ASP A C 1
ATOM 689 O O . ASP A 1 93 ? 0.832 -1.673 -7.354 1.00 96.19 93 ASP A O 1
ATOM 693 N N . VAL A 1 94 ? 1.131 0.501 -6.808 1.00 96.81 94 VAL A N 1
ATOM 694 C CA . VAL A 1 94 ? 1.444 0.290 -5.392 1.00 96.81 94 VAL A CA 1
ATOM 695 C C . VAL A 1 94 ? 0.373 0.965 -4.554 1.00 96.81 94 VAL A C 1
ATOM 697 O O . VAL A 1 94 ? 0.283 2.190 -4.507 1.00 96.81 94 VAL A O 1
ATOM 700 N N . VAL A 1 95 ? -0.416 0.154 -3.852 1.00 97.00 95 VAL A N 1
ATOM 701 C CA . VAL A 1 95 ? -1.497 0.632 -2.985 1.00 97.00 95 VAL A CA 1
ATOM 702 C C . VAL A 1 95 ? -1.246 0.157 -1.565 1.00 97.00 95 VAL A C 1
ATOM 704 O O . VAL A 1 95 ? -0.948 -1.016 -1.333 1.00 97.00 95 VAL A O 1
ATOM 707 N N . VAL A 1 96 ? -1.382 1.062 -0.601 1.00 97.38 96 VAL A N 1
ATOM 708 C CA . VAL A 1 96 ? -1.257 0.735 0.819 1.00 97.38 96 VAL A CA 1
ATOM 709 C C . VAL A 1 96 ? -2.634 0.740 1.462 1.00 97.38 96 VAL A C 1
ATOM 711 O O . VAL A 1 96 ? -3.426 1.659 1.269 1.00 97.38 96 VAL A O 1
ATOM 714 N N . PHE A 1 97 ? -2.906 -0.293 2.247 1.00 97.31 97 PHE A N 1
ATOM 715 C CA . PHE A 1 97 ? -4.133 -0.439 3.013 1.00 97.31 97 PHE A CA 1
ATOM 716 C C . PHE A 1 97 ? -3.810 -0.506 4.498 1.00 97.31 97 PHE A C 1
ATOM 718 O O . PHE A 1 97 ? -2.867 -1.192 4.887 1.00 97.31 97 PHE A O 1
ATOM 725 N N . LEU A 1 98 ? -4.637 0.114 5.335 1.00 95.69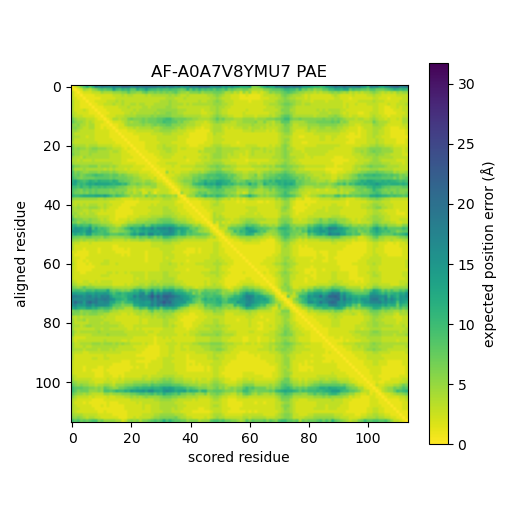 98 LEU A N 1
ATOM 726 C CA . LEU A 1 98 ? -4.755 -0.290 6.727 1.00 95.69 98 LEU A CA 1
ATOM 727 C C . LEU A 1 98 ? -5.434 -1.663 6.768 1.00 95.69 98 LEU A C 1
ATOM 729 O O . LEU A 1 98 ? -6.515 -1.846 6.204 1.00 95.69 98 LEU A O 1
ATOM 733 N N . LEU A 1 99 ? -4.793 -2.624 7.425 1.00 95.44 99 LEU A N 1
ATOM 734 C CA . LEU A 1 99 ? -5.301 -3.976 7.596 1.00 95.44 99 LEU A CA 1
ATOM 735 C C . LEU A 1 99 ? -5.927 -4.100 8.983 1.00 95.44 99 LEU A C 1
ATOM 737 O O . LEU A 1 99 ? -5.267 -3.868 9.996 1.00 95.44 99 LEU A O 1
ATOM 741 N N . ARG A 1 100 ? -7.195 -4.512 9.027 1.00 92.81 100 ARG A N 1
ATOM 742 C CA . ARG A 1 100 ? -7.903 -4.822 10.271 1.00 92.81 100 ARG A CA 1
ATOM 743 C C . ARG A 1 100 ? -8.367 -6.268 10.259 1.00 92.81 100 ARG A C 1
ATOM 745 O O . ARG A 1 100 ? -9.014 -6.725 9.318 1.00 92.81 100 ARG A O 1
ATOM 752 N N . GLU A 1 101 ? -8.052 -6.983 11.329 1.00 90.56 101 GLU A N 1
ATOM 753 C CA . GLU A 1 101 ? -8.674 -8.271 11.608 1.00 90.56 101 GLU A CA 1
ATOM 754 C C . GLU A 1 101 ? -10.018 -8.019 12.295 1.00 90.56 101 GLU A C 1
ATOM 756 O O . GLU A 1 101 ? -10.102 -7.348 13.323 1.00 90.56 101 GLU A O 1
ATOM 761 N N . THR A 1 102 ? -11.086 -8.537 11.703 1.00 86.94 102 THR A N 1
ATOM 762 C CA . THR A 1 102 ? -12.452 -8.450 12.217 1.00 86.94 102 THR A CA 1
ATOM 763 C C . THR A 1 102 ? -12.984 -9.856 12.484 1.00 86.94 102 THR A C 1
ATOM 765 O O . THR A 1 102 ? -12.418 -10.854 12.034 1.00 86.94 102 THR A O 1
ATOM 768 N N . ALA A 1 103 ? -14.128 -9.961 13.164 1.00 84.25 103 ALA A N 1
ATOM 769 C CA . ALA A 1 103 ? -14.795 -11.251 13.361 1.00 84.25 103 ALA A CA 1
ATOM 770 C C . ALA A 1 103 ? -15.170 -11.952 12.034 1.00 84.25 103 ALA A C 1
ATOM 772 O O . ALA A 1 103 ? -15.321 -13.171 12.011 1.00 84.25 103 ALA A O 1
ATOM 773 N N . GLY A 1 104 ? -15.315 -11.192 10.939 1.00 83.19 104 GLY A N 1
ATOM 774 C CA . GLY A 1 104 ? -15.642 -11.699 9.603 1.00 83.19 104 GLY A CA 1
ATOM 775 C C . GLY A 1 104 ? -14.429 -12.016 8.723 1.00 83.19 104 GLY A C 1
ATOM 776 O O . GLY A 1 104 ? -14.613 -12.464 7.593 1.00 83.19 104 GLY A O 1
ATOM 777 N N . GLY A 1 105 ? -13.203 -11.794 9.209 1.00 89.19 105 GLY A N 1
ATOM 778 C CA . GLY A 1 105 ? -11.970 -11.998 8.453 1.00 89.19 105 GLY A CA 1
ATOM 779 C C . GLY A 1 105 ? -11.129 -10.730 8.351 1.00 89.19 105 GLY A C 1
ATOM 780 O O . GLY A 1 105 ? -11.092 -9.916 9.268 1.00 89.19 105 GLY A O 1
ATOM 781 N N . VAL A 1 106 ? -10.425 -10.571 7.232 1.00 92.38 106 VAL A N 1
ATOM 782 C CA . VAL A 1 106 ? -9.543 -9.421 6.996 1.00 92.38 106 VAL A CA 1
ATOM 783 C C . VAL A 1 106 ? -10.293 -8.350 6.215 1.00 92.38 106 VAL A C 1
ATOM 785 O O . VAL A 1 106 ? -10.834 -8.634 5.146 1.00 92.38 106 VAL A O 1
ATOM 788 N N . GLU A 1 107 ? -10.269 -7.130 6.736 1.00 95.00 107 GLU A N 1
ATOM 789 C CA . GLU A 1 107 ? -10.741 -5.928 6.060 1.00 95.00 107 GLU A CA 1
ATOM 790 C C . GLU A 1 107 ? -9.551 -5.035 5.694 1.00 95.00 107 GLU A C 1
ATOM 792 O O . GLU A 1 107 ? -8.623 -4.845 6.488 1.00 95.00 107 GLU A O 1
ATOM 797 N N . LEU A 1 108 ? -9.583 -4.492 4.480 1.00 96.94 108 LEU A N 1
ATOM 798 C CA . LEU A 1 108 ? -8.620 -3.529 3.969 1.00 96.94 108 LEU A CA 1
ATOM 799 C C . LEU A 1 108 ? -9.291 -2.164 3.832 1.00 96.94 108 LEU A C 1
ATOM 801 O O . LEU A 1 108 ? -10.295 -2.030 3.140 1.00 96.94 108 LEU A O 1
ATOM 805 N N . SER A 1 109 ? -8.723 -1.133 4.445 1.00 96.50 109 SER A N 1
ATOM 806 C CA . SER A 1 109 ? -9.138 0.255 4.216 1.00 96.50 109 SER A CA 1
ATOM 807 C C . SER A 1 109 ? -8.025 0.998 3.481 1.00 96.50 109 SER A C 1
ATOM 809 O O . SER A 1 109 ? -6.891 0.967 3.960 1.00 96.50 109 SER A O 1
ATOM 811 N N . PRO A 1 110 ? -8.280 1.634 2.326 1.00 97.06 110 PRO A N 1
ATOM 812 C CA . PRO A 1 110 ? -7.219 2.275 1.554 1.00 97.06 110 PRO A CA 1
ATOM 813 C C . PRO A 1 110 ? -6.583 3.438 2.324 1.00 97.06 110 PRO A C 1
ATOM 815 O O . PRO A 1 110 ? -7.249 4.132 3.091 1.00 97.06 110 PRO A O 1
ATOM 818 N N . LEU A 1 111 ? -5.290 3.668 2.111 1.00 96.31 111 LEU A N 1
ATOM 819 C CA . LEU A 1 111 ? -4.634 4.922 2.468 1.00 96.31 111 LEU A CA 1
ATOM 820 C C . LEU A 1 111 ? -4.530 5.780 1.211 1.00 96.31 111 LEU A C 1
ATOM 822 O O . LEU A 1 111 ? -4.053 5.319 0.176 1.00 96.31 111 LEU A O 1
ATOM 826 N N . SER A 1 112 ? -5.006 7.020 1.295 1.00 96.38 112 SER A N 1
ATOM 827 C CA . SER A 1 112 ? -4.992 7.930 0.149 1.00 96.38 112 SER A CA 1
ATOM 828 C C . SER A 1 112 ? -3.574 8.451 -0.099 1.00 96.38 112 SER A C 1
ATOM 830 O O . SER A 1 112 ? -2.924 8.864 0.861 1.00 96.38 112 SER A O 1
ATOM 832 N N . PRO A 1 113 ? -3.081 8.466 -1.345 1.00 93.12 113 PRO A N 1
ATOM 833 C CA . PRO A 1 113 ? -1.794 9.080 -1.649 1.00 93.12 113 PRO A CA 1
ATOM 834 C C . PRO A 1 113 ? -1.846 10.598 -1.411 1.00 93.12 113 PRO A C 1
ATOM 836 O O . PRO A 1 113 ? -2.887 11.222 -1.643 1.00 93.12 113 PRO A O 1
ATOM 839 N N . THR A 1 114 ? -0.732 11.174 -0.958 1.00 87.62 114 THR A N 1
ATOM 840 C CA . THR A 1 114 ? -0.523 12.626 -0.791 1.00 87.62 114 THR A CA 1
ATOM 841 C C . THR A 1 114 ? 0.394 13.234 -1.836 1.00 87.62 114 THR A C 1
ATOM 843 O O . THR A 1 114 ? 1.349 12.553 -2.275 1.00 87.62 114 THR A O 1
#

Secondary structure (DSSP, 8-state):
---BGGGSEE-SS--EEEEETTGGGGSSB-GGGT-----EEEEEESS--TT--EEEEEETTEEEEEEE-EEETTEEEEEE---GGG--SB---EEEEEEEEETTEEEEEEEEE-

pLDDT: mean 90.74, std 7.66, range [59.78, 97.69]

Solvent-accessible surface area (backbone atoms only — not comparable to full-atom values): 6411 Å² total; per-residue (Å²): 113,76,49,50,52,89,82,42,52,69,51,92,58,61,55,29,35,32,42,58,61,71,57,74,58,36,52,65,30,45,71,89,76,75,58,68,77,61,62,51,40,32,43,47,45,78,60,76,66,92,72,66,39,35,34,33,38,22,40,68,58,24,29,44,29,71,34,64,41,47,83,48,101,91,46,30,36,42,65,39,63,46,57,74,90,65,66,52,71,32,65,50,52,77,48,48,21,45,47,41,85,51,101,91,43,62,36,34,20,38,37,41,78,111